Protein AF-A0A8H2XQ02-F1 (afdb_monomer_lite)

Secondary structure (DSSP, 8-state):
---HHHHHHHHHHHHTTT---EEEEEEPTTS-EEEEEE-TTS-HHHHHHHHHHHHTS-GGG-----S---------

pLDDT: mean 77.72, std 14.57, range [52.5, 92.69]

InterPro domains:
  IPR029071 Ubiquitin-like domain superfamily [SSF54236] (11-67)
  IPR039732 Ubiquitin-like modifier Hub1/Ubl5 [PTHR13042] (20-70)

Organism: NCBI:txid456999

Foldseek 3Di:
DPDPVVVVVVVVVVVVVPQPWDWDWDADPVRDIDIFTDGPPDDPLVVLVRSCVVVVDDSVPDDDDPDDDPDPDDDD

Sequence (76 aa):
MVTYAEFAQTAQLAATIVMPLIEVIANDRLGRKVRVKCSPDDTVGDLKKLIAAQTGTDPSKIQLKKWQVITYRFRN

Radius of gyration: 19.8 Å; chains: 1; bounding box: 27×70×48 Å

Structure (mmCIF, N/CA/C/O backbone):
data_AF-A0A8H2XQ02-F1
#
_entry.id   AF-A0A8H2XQ02-F1
#
loop_
_atom_site.group_PDB
_atom_site.id
_atom_site.type_symbol
_atom_site.label_atom_id
_atom_site.label_alt_id
_atom_site.label_comp_id
_atom_site.label_asym_id
_atom_site.label_entity_id
_atom_site.label_seq_id
_atom_site.pdbx_PDB_ins_code
_atom_site.Cartn_x
_atom_site.Cartn_y
_atom_site.Cartn_z
_atom_site.occupancy
_atom_site.B_iso_or_equiv
_atom_site.auth_seq_id
_atom_site.auth_comp_id
_atom_site.auth_asym_id
_atom_site.auth_atom_id
_atom_site.pdbx_PDB_model_num
ATOM 1 N N . MET A 1 1 ? 14.741 -31.477 -32.144 1.00 56.78 1 MET A N 1
ATOM 2 C CA . MET A 1 1 ? 14.466 -30.059 -32.452 1.00 56.78 1 MET A CA 1
ATOM 3 C C . MET A 1 1 ? 13.837 -29.439 -31.214 1.00 56.78 1 MET A C 1
ATOM 5 O O . MET A 1 1 ? 12.621 -29.386 -31.122 1.00 56.78 1 MET A O 1
ATOM 9 N N . VAL A 1 2 ? 14.648 -29.090 -30.212 1.00 52.50 2 VAL A N 1
ATOM 10 C CA . VAL A 1 2 ? 14.152 -28.379 -29.022 1.00 52.50 2 VAL A CA 1
ATOM 11 C C . VAL A 1 2 ? 13.935 -26.935 -29.459 1.00 52.50 2 VAL A C 1
ATOM 13 O O . VAL A 1 2 ? 14.849 -26.297 -29.979 1.00 52.50 2 VAL A O 1
ATOM 16 N N . THR A 1 3 ? 12.688 -26.492 -29.425 1.00 59.62 3 THR A N 1
ATOM 17 C CA . THR A 1 3 ? 12.233 -25.258 -30.063 1.00 59.62 3 THR A CA 1
ATOM 18 C C . THR A 1 3 ? 12.743 -24.025 -29.317 1.00 59.62 3 THR A C 1
ATOM 20 O O . THR A 1 3 ? 12.665 -23.976 -28.094 1.00 59.62 3 THR A O 1
ATOM 23 N N . TYR A 1 4 ? 13.182 -22.990 -30.046 1.00 58.41 4 TYR A N 1
ATOM 24 C CA . TYR A 1 4 ? 13.641 -21.688 -29.520 1.00 58.41 4 TYR A CA 1
ATOM 25 C C . TYR A 1 4 ? 12.678 -20.999 -28.524 1.00 58.41 4 TYR A C 1
ATOM 27 O O . TYR A 1 4 ? 13.077 -20.069 -27.828 1.00 58.41 4 TYR A O 1
ATOM 35 N N . ALA A 1 5 ? 11.424 -21.450 -28.433 1.00 60.06 5 ALA A N 1
ATOM 36 C CA . ALA A 1 5 ? 10.427 -20.951 -27.491 1.00 60.06 5 ALA A CA 1
ATOM 37 C C . ALA A 1 5 ? 10.771 -21.235 -26.012 1.00 60.06 5 ALA A C 1
ATOM 39 O O . ALA A 1 5 ? 10.547 -20.375 -25.163 1.00 60.06 5 ALA A O 1
ATOM 40 N N . GLU A 1 6 ? 11.360 -22.393 -25.694 1.00 58.06 6 GLU A N 1
ATOM 41 C CA . GLU A 1 6 ? 11.654 -22.779 -24.300 1.00 58.06 6 GLU A CA 1
ATOM 42 C C . GLU A 1 6 ? 12.873 -22.028 -23.733 1.00 58.06 6 GLU A C 1
ATOM 44 O O . GLU A 1 6 ? 12.918 -21.711 -22.545 1.00 58.06 6 GLU A O 1
ATOM 49 N N . PHE A 1 7 ? 13.834 -21.658 -24.589 1.00 55.09 7 PHE A N 1
ATOM 50 C CA . PHE A 1 7 ? 14.992 -20.837 -24.203 1.00 55.09 7 PHE A CA 1
ATOM 51 C C . PHE A 1 7 ? 14.634 -19.353 -23.991 1.00 55.09 7 PHE A C 1
ATOM 53 O O . PHE A 1 7 ? 15.311 -18.662 -23.234 1.00 55.09 7 PHE A O 1
ATOM 60 N N . ALA A 1 8 ? 13.568 -18.851 -24.625 1.00 59.25 8 ALA A N 1
ATOM 61 C CA . ALA A 1 8 ? 13.079 -17.489 -24.392 1.00 59.25 8 ALA A CA 1
ATOM 62 C C . ALA A 1 8 ? 12.391 -17.355 -23.021 1.00 59.25 8 ALA A C 1
ATOM 64 O O . ALA A 1 8 ? 12.586 -16.370 -22.310 1.00 59.25 8 ALA A O 1
ATOM 65 N N . GLN A 1 9 ? 11.643 -18.380 -22.602 1.00 59.97 9 GLN A N 1
ATOM 66 C CA . GLN A 1 9 ? 10.900 -18.363 -21.338 1.00 59.97 9 GLN A CA 1
ATOM 67 C C . GLN A 1 9 ? 11.800 -18.307 -20.098 1.00 59.97 9 GLN A C 1
ATOM 69 O O . GLN A 1 9 ? 11.452 -17.635 -19.127 1.00 59.97 9 GLN A O 1
ATOM 74 N N . THR A 1 10 ? 12.984 -18.925 -20.132 1.00 54.78 10 THR A N 1
ATOM 75 C CA . THR A 1 10 ? 13.960 -18.826 -19.033 1.00 54.78 10 THR A CA 1
ATOM 76 C C . THR A 1 10 ? 14.646 -17.455 -18.970 1.00 54.78 10 THR A C 1
ATOM 78 O O . THR A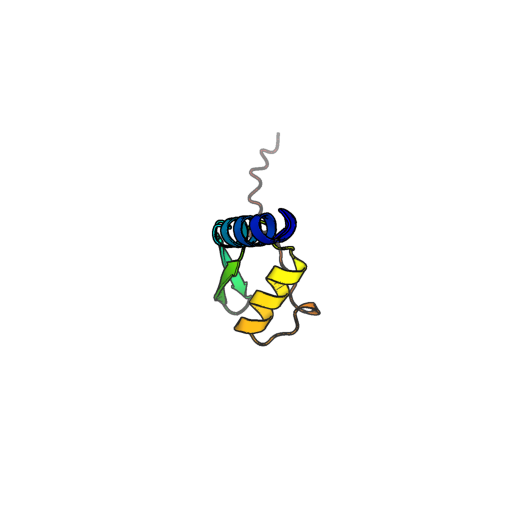 1 10 ? 14.971 -16.991 -17.877 1.00 54.78 10 THR A O 1
ATOM 81 N N . ALA A 1 11 ? 14.790 -16.753 -20.101 1.00 55.44 11 ALA A N 1
ATOM 82 C CA . ALA A 1 11 ? 15.327 -15.390 -20.153 1.00 55.44 11 ALA A CA 1
ATOM 83 C C . ALA A 1 11 ? 14.332 -14.335 -19.629 1.00 55.44 11 ALA A C 1
ATOM 85 O O . ALA A 1 11 ? 14.726 -13.425 -18.897 1.00 55.44 11 ALA A O 1
ATOM 86 N N . GLN A 1 12 ? 13.033 -14.477 -19.925 1.00 55.94 12 GLN A N 1
ATOM 87 C CA . GLN A 1 12 ? 11.996 -13.605 -19.354 1.00 55.94 12 GLN A CA 1
ATOM 88 C C . GLN A 1 12 ? 11.848 -13.775 -17.828 1.00 55.94 12 GLN A C 1
ATOM 90 O O . GLN A 1 12 ? 11.544 -12.806 -17.125 1.00 55.94 12 GLN A O 1
ATOM 95 N N . LEU A 1 13 ? 12.112 -14.973 -17.291 1.00 55.38 13 LEU A N 1
ATOM 96 C CA . LEU A 1 13 ? 12.050 -15.229 -15.849 1.00 55.38 13 LEU A CA 1
ATOM 97 C C . LEU A 1 13 ? 13.142 -14.462 -15.076 1.00 55.38 13 LEU A C 1
ATOM 99 O O . LEU A 1 13 ? 12.880 -13.971 -13.981 1.00 55.38 13 LEU A O 1
ATOM 103 N N . ALA A 1 14 ? 14.332 -14.284 -15.666 1.00 52.56 14 ALA A N 1
ATOM 104 C CA . ALA A 1 14 ? 15.437 -13.517 -15.079 1.00 52.56 14 ALA A CA 1
ATOM 105 C C . ALA A 1 14 ? 15.184 -11.996 -15.064 1.00 52.56 14 ALA A C 1
ATOM 107 O O . ALA A 1 14 ? 15.601 -11.307 -14.132 1.00 52.56 14 ALA A O 1
ATOM 108 N N . ALA A 1 15 ? 14.445 -11.474 -16.048 1.00 53.62 15 ALA A N 1
ATOM 109 C CA . ALA A 1 15 ? 14.050 -10.063 -16.102 1.00 53.62 15 ALA A CA 1
ATOM 110 C C . ALA A 1 15 ? 12.977 -9.689 -15.059 1.00 53.62 15 ALA A C 1
ATOM 112 O O . ALA A 1 15 ? 12.821 -8.519 -14.724 1.00 53.62 15 ALA A O 1
ATOM 113 N N . THR A 1 16 ? 12.266 -10.673 -14.500 1.00 55.44 16 THR A N 1
ATOM 114 C CA . THR A 1 16 ? 11.238 -10.444 -13.467 1.00 55.44 16 THR A CA 1
ATOM 115 C C . THR A 1 16 ? 11.850 -10.218 -12.074 1.00 55.44 16 THR A C 1
ATOM 117 O O . THR A 1 16 ? 11.236 -9.603 -11.208 1.00 55.44 16 THR A O 1
ATOM 120 N N . ILE A 1 17 ? 13.082 -10.682 -11.839 1.00 57.25 17 ILE A N 1
ATOM 121 C CA . ILE A 1 17 ? 13.681 -10.744 -10.494 1.00 57.25 17 ILE A CA 1
ATOM 122 C C . ILE A 1 17 ? 14.293 -9.401 -10.055 1.00 57.25 17 ILE A C 1
ATOM 124 O O . ILE A 1 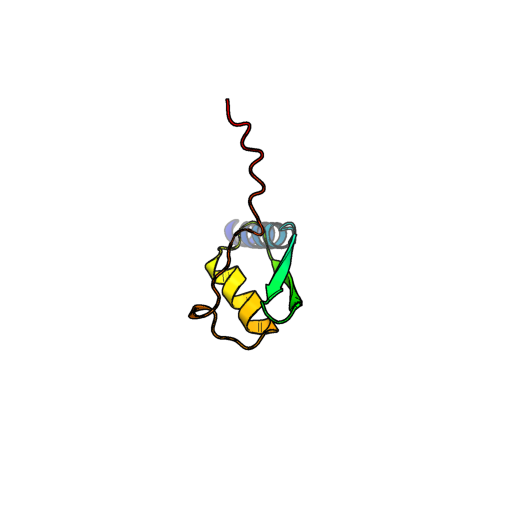17 ? 14.564 -9.202 -8.874 1.00 57.25 17 ILE A O 1
ATOM 128 N N . VAL A 1 18 ? 14.494 -8.463 -10.987 1.00 56.12 18 VAL A N 1
ATOM 129 C CA . VAL A 1 18 ? 15.138 -7.166 -10.717 1.00 56.12 18 VAL A CA 1
ATOM 130 C C . VAL A 1 18 ? 14.166 -6.011 -10.956 1.00 56.12 18 VAL A C 1
ATOM 132 O O . VAL A 1 18 ? 14.506 -5.002 -11.567 1.00 56.12 18 VAL A O 1
ATOM 135 N N . MET A 1 19 ? 12.929 -6.146 -10.476 1.00 61.34 19 MET A N 1
ATOM 136 C CA . MET A 1 19 ? 12.076 -4.972 -10.308 1.00 61.34 19 MET A CA 1
ATOM 137 C C . MET A 1 19 ? 12.601 -4.160 -9.115 1.00 61.34 19 MET A C 1
ATOM 139 O O . MET A 1 19 ? 12.807 -4.732 -8.039 1.00 61.34 19 MET A O 1
ATOM 143 N N . PRO A 1 20 ? 12.874 -2.852 -9.268 1.00 70.81 20 PRO A N 1
ATOM 144 C CA . PRO A 1 20 ? 13.393 -2.038 -8.176 1.00 70.81 20 PRO A CA 1
ATOM 145 C C . PRO A 1 20 ? 12.356 -1.974 -7.049 1.00 70.81 20 PRO A C 1
ATOM 147 O O . PRO A 1 20 ? 11.311 -1.355 -7.184 1.00 70.81 20 PRO A O 1
ATOM 150 N N . LEU A 1 21 ? 12.633 -2.642 -5.930 1.00 82.50 21 LEU A N 1
ATOM 151 C CA . LEU A 1 21 ? 11.714 -2.730 -4.799 1.00 82.50 21 LEU A CA 1
ATOM 152 C C . LEU A 1 21 ? 11.738 -1.418 -4.009 1.00 82.50 21 LEU A C 1
ATOM 154 O O . LEU A 1 21 ? 12.744 -1.078 -3.383 1.00 82.50 21 LEU A O 1
ATOM 158 N N . ILE A 1 22 ? 10.629 -0.688 -4.024 1.00 89.12 22 ILE A N 1
ATOM 159 C CA . ILE A 1 22 ? 10.477 0.562 -3.282 1.00 89.12 22 ILE A CA 1
ATOM 160 C C . ILE A 1 22 ? 9.867 0.300 -1.906 1.00 89.12 22 ILE A C 1
ATOM 162 O O . ILE A 1 22 ? 9.064 -0.615 -1.713 1.00 89.12 22 ILE A O 1
ATOM 166 N N . GLU A 1 23 ? 10.247 1.122 -0.930 1.00 89.56 23 GLU A N 1
ATOM 167 C CA . GLU A 1 23 ? 9.632 1.121 0.392 1.00 89.56 23 GLU A CA 1
ATOM 168 C C . GLU A 1 23 ? 8.642 2.279 0.516 1.00 89.56 23 GLU A C 1
ATOM 170 O O . GLU A 1 23 ? 9.002 3.451 0.406 1.00 89.56 23 GLU A O 1
ATOM 175 N N . VAL A 1 24 ? 7.385 1.942 0.787 1.00 89.31 24 VAL A N 1
ATOM 176 C CA . VAL A 1 24 ? 6.296 2.891 1.000 1.00 89.31 24 VAL A CA 1
ATOM 177 C C . VAL A 1 24 ? 5.910 2.892 2.471 1.00 89.31 24 VAL A C 1
ATOM 179 O O . VAL A 1 24 ? 5.656 1.850 3.078 1.00 89.31 24 VAL A O 1
ATOM 182 N N . ILE A 1 25 ? 5.833 4.090 3.047 1.00 90.62 25 ILE A N 1
ATOM 183 C CA . ILE A 1 25 ? 5.392 4.298 4.425 1.00 90.62 25 ILE A CA 1
ATOM 184 C C . ILE A 1 25 ? 3.951 4.807 4.398 1.00 90.62 25 ILE A C 1
ATOM 186 O O . ILE A 1 25 ? 3.681 5.914 3.932 1.00 90.62 25 ILE A O 1
ATOM 190 N N . ALA A 1 26 ? 3.027 4.009 4.925 1.00 89.81 26 ALA A N 1
ATOM 191 C CA . ALA A 1 26 ? 1.634 4.387 5.112 1.00 89.81 26 ALA A CA 1
ATOM 192 C C . ALA A 1 26 ? 1.399 4.788 6.575 1.00 89.81 26 ALA A C 1
ATOM 194 O O . ALA A 1 26 ? 1.620 4.000 7.496 1.00 89.81 26 ALA A O 1
ATOM 195 N N . ASN A 1 27 ? 0.957 6.028 6.790 1.00 89.31 27 ASN A N 1
ATOM 196 C CA . ASN A 1 27 ? 0.608 6.531 8.117 1.00 89.31 27 ASN A CA 1
ATOM 197 C C . ASN A 1 27 ? -0.887 6.330 8.370 1.00 89.31 27 ASN A C 1
ATOM 199 O O . ASN A 1 27 ? -1.714 6.774 7.571 1.00 89.31 27 ASN A O 1
ATOM 203 N N . ASP A 1 28 ? -1.224 5.716 9.497 1.00 86.06 28 ASP A N 1
ATOM 204 C CA . ASP A 1 28 ? -2.597 5.612 9.977 1.00 86.06 28 ASP A CA 1
ATOM 205 C C . ASP A 1 28 ? -2.959 6.785 10.909 1.00 86.06 28 ASP A C 1
ATOM 207 O O . ASP A 1 28 ? -2.096 7.451 11.486 1.00 86.06 28 ASP A O 1
ATOM 211 N N . ARG A 1 29 ? -4.261 7.029 11.093 1.00 83.19 29 ARG A N 1
ATOM 212 C CA . ARG A 1 29 ? -4.807 8.084 11.963 1.00 83.19 29 ARG A CA 1
ATOM 213 C C . ARG A 1 29 ? -4.478 7.868 13.435 1.00 83.19 29 ARG A C 1
ATOM 215 O O . ARG A 1 29 ? -4.396 8.833 14.185 1.00 83.19 29 ARG A O 1
ATOM 222 N N . LEU A 1 30 ? -4.275 6.615 13.833 1.00 83.94 30 LEU A N 1
ATOM 223 C CA . LEU A 1 30 ? -3.908 6.228 15.195 1.00 83.94 30 LEU A CA 1
ATOM 224 C C . LEU A 1 30 ? -2.396 6.363 15.464 1.00 83.94 30 LEU A C 1
ATOM 226 O O . LEU A 1 30 ? -1.914 5.919 16.500 1.00 83.94 30 LEU A O 1
ATOM 230 N N . GLY A 1 31 ? -1.628 6.937 14.527 1.00 82.56 31 GLY A N 1
ATOM 231 C CA . GLY A 1 31 ? -0.183 7.141 14.666 1.00 82.56 31 GLY A CA 1
ATOM 232 C C . GLY A 1 31 ? 0.667 5.904 14.358 1.00 82.56 31 GLY A C 1
ATOM 233 O O . GLY A 1 31 ? 1.896 5.973 14.415 1.00 82.56 31 GLY A O 1
ATOM 234 N N . ARG A 1 32 ? 0.045 4.778 13.986 1.00 86.81 32 ARG A N 1
ATOM 235 C CA . ARG A 1 32 ? 0.753 3.586 13.505 1.00 86.81 32 ARG A CA 1
ATOM 236 C C . ARG A 1 32 ? 1.328 3.853 12.111 1.00 86.81 32 ARG A C 1
ATOM 238 O O . ARG A 1 32 ? 0.629 4.346 11.228 1.00 86.81 32 ARG A O 1
ATOM 245 N N . LYS A 1 33 ? 2.600 3.500 11.909 1.00 90.12 33 LYS A N 1
ATOM 246 C CA . LYS A 1 33 ? 3.280 3.574 10.609 1.00 90.12 33 LYS A CA 1
ATOM 247 C C . LYS A 1 33 ? 3.505 2.171 10.069 1.00 90.12 33 LYS A C 1
ATOM 249 O O . LYS A 1 33 ? 4.157 1.360 10.720 1.00 90.12 33 LYS A O 1
ATOM 254 N N . VAL A 1 34 ? 2.967 1.905 8.889 1.00 89.75 34 VAL A N 1
ATOM 255 C CA . VAL A 1 34 ? 3.074 0.622 8.194 1.00 89.75 34 VAL A CA 1
ATOM 256 C C . VAL A 1 34 ? 4.104 0.783 7.079 1.00 89.75 34 VAL A C 1
ATOM 258 O O . VAL A 1 34 ? 4.017 1.724 6.292 1.00 89.75 34 VAL A O 1
ATOM 261 N N . ARG A 1 35 ? 5.108 -0.096 7.044 1.00 90.50 35 ARG A N 1
ATOM 262 C CA . ARG A 1 35 ? 6.188 -0.076 6.049 1.00 90.50 35 ARG A CA 1
ATOM 263 C C . ARG A 1 35 ? 5.979 -1.239 5.085 1.00 90.50 35 ARG A C 1
ATOM 265 O O . ARG A 1 35 ? 6.092 -2.401 5.472 1.00 90.50 35 ARG A O 1
ATOM 272 N N . VAL A 1 36 ? 5.660 -0.921 3.838 1.00 90.25 36 VAL A N 1
ATOM 273 C CA . VAL A 1 36 ? 5.350 -1.902 2.796 1.00 90.25 36 VAL A CA 1
ATOM 274 C C . VAL A 1 36 ? 6.415 -1.833 1.715 1.00 90.25 36 VAL A C 1
ATOM 276 O O . VAL A 1 36 ? 6.786 -0.750 1.276 1.00 90.25 36 VAL A O 1
ATOM 279 N N . LYS A 1 37 ? 6.898 -2.996 1.282 1.00 89.38 37 LYS A N 1
ATOM 280 C CA . LYS A 1 37 ? 7.761 -3.117 0.107 1.00 89.38 37 LYS A CA 1
ATOM 281 C C . LYS A 1 37 ? 6.886 -3.443 -1.100 1.00 89.38 37 LYS A C 1
ATOM 283 O O . LYS A 1 37 ? 6.126 -4.406 -1.030 1.00 89.38 37 LYS A O 1
ATOM 288 N N . CYS A 1 38 ? 6.972 -2.653 -2.162 1.00 88.44 38 CYS A N 1
ATOM 289 C CA . CYS A 1 38 ? 6.210 -2.858 -3.397 1.00 88.44 38 CYS A CA 1
ATOM 290 C C . CYS A 1 38 ? 7.061 -2.539 -4.630 1.00 88.44 38 CYS A C 1
ATOM 292 O O . CYS A 1 38 ? 8.102 -1.889 -4.520 1.00 88.44 38 CYS A O 1
ATOM 294 N N . SER A 1 39 ? 6.640 -3.016 -5.796 1.00 87.88 39 SER A N 1
ATOM 295 C CA . SER A 1 39 ? 7.223 -2.618 -7.078 1.00 87.88 39 SER A CA 1
ATOM 296 C C . SER A 1 39 ? 6.683 -1.237 -7.485 1.00 87.88 39 SER A C 1
ATOM 298 O O . SER A 1 39 ? 5.544 -0.911 -7.141 1.00 87.88 39 SER A O 1
ATOM 300 N N . PRO A 1 40 ? 7.442 -0.391 -8.208 1.00 85.12 40 PRO A N 1
ATOM 301 C CA . PRO A 1 40 ? 6.913 0.851 -8.774 1.00 85.12 40 PRO A CA 1
ATOM 302 C C . PRO A 1 40 ? 5.852 0.617 -9.855 1.00 85.12 40 PRO A C 1
ATOM 304 O O . PRO A 1 40 ? 5.080 1.532 -10.131 1.00 85.12 40 PRO A O 1
ATOM 307 N N . ASP A 1 41 ? 5.806 -0.581 -10.443 1.00 86.50 41 ASP A N 1
ATOM 308 C CA . ASP A 1 41 ? 4.834 -0.950 -11.477 1.00 86.50 41 ASP A CA 1
ATOM 309 C C . ASP A 1 41 ? 3.493 -1.430 -10.886 1.00 86.50 41 ASP A C 1
ATOM 311 O O . ASP A 1 41 ? 2.515 -1.607 -11.616 1.00 86.50 41 ASP A O 1
ATOM 315 N N . ASP A 1 42 ? 3.425 -1.635 -9.564 1.00 86.44 42 ASP A N 1
ATOM 316 C CA . ASP A 1 42 ? 2.213 -2.097 -8.888 1.00 86.44 42 ASP A CA 1
ATOM 317 C C . ASP A 1 42 ? 1.114 -1.026 -8.913 1.00 86.44 42 ASP A C 1
ATOM 319 O O . ASP A 1 42 ? 1.340 0.172 -8.713 1.00 86.44 42 ASP A O 1
ATOM 323 N N . THR A 1 43 ? -0.134 -1.464 -9.089 1.00 90.69 43 THR A N 1
ATOM 324 C CA . THR A 1 43 ? -1.271 -0.543 -9.062 1.00 90.69 43 THR A CA 1
ATOM 325 C C . THR A 1 43 ? -1.597 -0.093 -7.635 1.00 90.69 43 THR A C 1
ATOM 327 O O . THR A 1 43 ? -1.331 -0.778 -6.644 1.00 90.69 43 THR A O 1
ATOM 330 N N . VAL A 1 44 ? -2.300 1.039 -7.504 1.00 89.69 44 VAL A N 1
ATOM 331 C CA . VAL A 1 44 ? -2.806 1.511 -6.198 1.00 89.69 44 VAL A CA 1
ATOM 332 C C . VAL A 1 44 ? -3.722 0.472 -5.533 1.00 89.69 44 VAL A C 1
ATOM 334 O O . VAL A 1 44 ? -3.797 0.405 -4.305 1.00 89.69 44 VAL A O 1
ATOM 337 N N . GLY A 1 45 ? -4.421 -0.347 -6.326 1.00 91.38 45 GLY A N 1
ATOM 338 C CA . GLY A 1 45 ? -5.252 -1.438 -5.820 1.00 91.38 45 GLY A CA 1
ATOM 339 C C . GLY A 1 45 ? -4.430 -2.519 -5.122 1.00 91.38 45 GLY A C 1
ATOM 340 O O . GLY A 1 45 ? -4.818 -2.983 -4.050 1.00 91.38 45 GLY A O 1
ATOM 341 N N . ASP A 1 46 ? -3.275 -2.871 -5.678 1.00 91.38 46 ASP A N 1
ATOM 342 C CA . ASP A 1 46 ? -2.387 -3.884 -5.107 1.00 91.38 46 ASP A CA 1
ATOM 343 C C . ASP A 1 46 ? -1.642 -3.349 -3.885 1.00 91.38 46 ASP A C 1
ATOM 345 O O . ASP A 1 46 ? -1.581 -4.028 -2.859 1.00 91.38 46 ASP A O 1
ATOM 349 N N . LEU A 1 47 ? -1.237 -2.075 -3.903 1.00 91.06 47 LEU A N 1
ATOM 350 C CA . LEU A 1 47 ? -0.694 -1.411 -2.716 1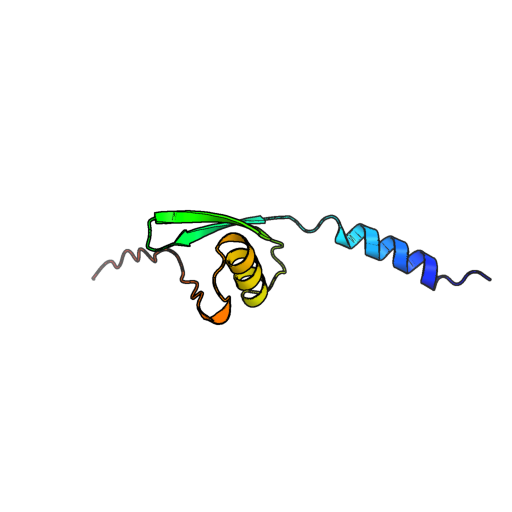.00 91.06 47 LEU A CA 1
ATOM 351 C C . LEU A 1 47 ? -1.679 -1.447 -1.535 1.00 91.06 47 LEU A C 1
ATOM 353 O O . LEU A 1 47 ? -1.287 -1.721 -0.400 1.00 91.06 47 LEU A O 1
ATOM 357 N N . LYS A 1 48 ? -2.978 -1.227 -1.784 1.00 92.69 48 LYS A N 1
ATOM 358 C CA . LYS A 1 48 ? -4.005 -1.353 -0.737 1.00 92.69 48 LYS A CA 1
ATOM 359 C C . LYS A 1 48 ? -4.107 -2.773 -0.192 1.00 92.69 48 LYS A C 1
ATOM 361 O O . LYS A 1 48 ? -4.289 -2.918 1.013 1.00 92.69 48 LYS A O 1
ATOM 366 N N . LYS A 1 49 ? -3.980 -3.804 -1.035 1.00 92.44 49 LYS A N 1
ATOM 367 C CA . LYS A 1 49 ? -3.979 -5.210 -0.591 1.00 92.44 49 LYS A CA 1
ATOM 368 C C . LYS A 1 49 ? -2.760 -5.524 0.275 1.00 92.44 49 LYS A C 1
ATOM 370 O O . LYS A 1 49 ? -2.899 -6.201 1.287 1.00 92.44 49 LYS A O 1
ATOM 375 N N . LEU A 1 50 ? -1.590 -4.991 -0.068 1.00 92.12 50 LEU A N 1
ATOM 376 C CA . LEU A 1 50 ? -0.373 -5.175 0.725 1.00 92.12 50 LEU A CA 1
ATOM 377 C C . LEU A 1 50 ? -0.477 -4.494 2.099 1.00 92.12 50 LEU A C 1
ATOM 379 O O . LEU A 1 50 ? -0.148 -5.096 3.121 1.00 92.12 50 LEU A O 1
ATOM 383 N N . ILE A 1 51 ? -1.001 -3.264 2.147 1.00 91.19 51 ILE A N 1
ATOM 384 C CA . ILE A 1 51 ? -1.256 -2.557 3.413 1.00 91.19 51 ILE A CA 1
ATOM 385 C C . ILE A 1 51 ? -2.325 -3.292 4.235 1.00 91.19 51 ILE A C 1
ATOM 387 O O . ILE A 1 51 ? -2.177 -3.431 5.451 1.00 91.19 51 ILE A O 1
ATOM 391 N N . ALA A 1 52 ? -3.379 -3.787 3.582 1.00 91.75 52 ALA A N 1
ATOM 392 C CA . ALA A 1 52 ? -4.429 -4.594 4.196 1.00 91.75 52 ALA A CA 1
ATOM 393 C C . ALA A 1 52 ? -3.873 -5.878 4.824 1.00 91.75 52 ALA A C 1
ATOM 395 O O . ALA A 1 52 ? -4.211 -6.180 5.964 1.00 91.75 52 ALA A O 1
ATOM 396 N N . ALA A 1 53 ? -2.971 -6.581 4.134 1.00 90.94 53 ALA A N 1
ATOM 397 C CA . ALA A 1 53 ? -2.343 -7.801 4.639 1.00 90.94 53 ALA A CA 1
ATOM 398 C C . ALA A 1 53 ? -1.525 -7.562 5.920 1.00 90.94 53 ALA A C 1
AT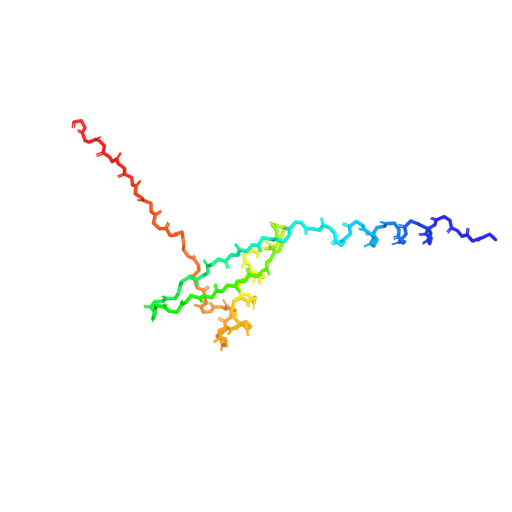OM 400 O O . ALA A 1 53 ? -1.522 -8.405 6.811 1.00 90.94 53 ALA A O 1
ATOM 401 N N . GLN A 1 54 ? -0.865 -6.406 6.041 1.00 89.00 54 GLN A N 1
ATOM 402 C CA . GLN A 1 54 ? -0.107 -6.053 7.248 1.00 89.00 54 GLN A CA 1
ATOM 403 C C . GLN A 1 54 ? -0.980 -5.474 8.371 1.00 89.00 54 GLN A C 1
ATOM 405 O O . GLN A 1 54 ? -0.697 -5.683 9.549 1.00 89.00 54 GLN A O 1
ATOM 410 N N . THR A 1 55 ? -2.017 -4.711 8.022 1.00 87.94 55 THR A N 1
ATOM 411 C CA . THR A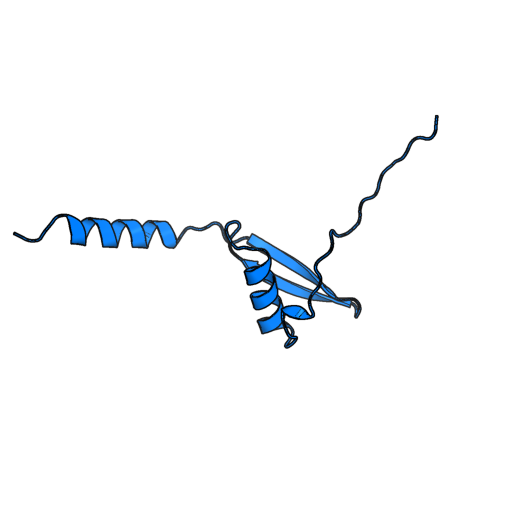 1 55 ? -2.851 -3.988 8.999 1.00 87.94 55 THR A CA 1
ATOM 412 C C . THR A 1 55 ? -4.034 -4.832 9.490 1.00 87.94 55 THR A C 1
ATOM 414 O O . THR A 1 55 ? -4.518 -4.607 10.596 1.00 87.94 55 THR A O 1
ATOM 417 N N . GLY A 1 56 ? -4.483 -5.814 8.702 1.00 89.38 56 GLY A N 1
ATOM 418 C CA . GLY A 1 56 ? -5.651 -6.654 8.990 1.00 89.38 56 GLY A CA 1
ATOM 419 C C . GLY A 1 56 ? -6.997 -6.020 8.615 1.00 89.38 56 GLY A C 1
ATOM 420 O O . GLY A 1 56 ? -8.034 -6.444 9.116 1.00 89.38 56 GLY A O 1
ATOM 421 N N . THR A 1 57 ? -7.002 -4.993 7.763 1.00 88.00 57 THR A N 1
ATOM 422 C CA . THR A 1 57 ? -8.209 -4.239 7.376 1.00 88.00 57 THR A CA 1
ATOM 423 C C . THR A 1 57 ? -8.583 -4.522 5.927 1.00 88.00 57 THR A C 1
ATOM 425 O O . THR A 1 57 ? -7.698 -4.658 5.092 1.00 88.00 57 THR A O 1
ATOM 428 N N . ASP A 1 58 ? -9.873 -4.522 5.582 1.00 92.19 58 ASP A N 1
ATOM 429 C CA . ASP A 1 58 ? -10.290 -4.689 4.184 1.00 92.19 58 ASP A CA 1
ATOM 430 C C . ASP A 1 58 ? -9.695 -3.604 3.262 1.00 92.19 58 ASP A C 1
ATOM 432 O O . ASP A 1 58 ? -9.814 -2.409 3.566 1.00 92.19 58 ASP A O 1
ATOM 436 N N . PRO A 1 59 ? -9.157 -3.967 2.081 1.00 90.25 59 PRO A N 1
ATOM 437 C CA . PRO A 1 59 ? -8.541 -3.014 1.154 1.00 90.25 59 PRO A CA 1
ATOM 438 C C . PRO A 1 59 ? -9.535 -1.965 0.633 1.00 90.25 59 PRO A C 1
ATOM 440 O O . PRO A 1 59 ? -9.151 -0.826 0.360 1.00 90.25 59 PRO A O 1
ATOM 443 N N . SER A 1 60 ? -10.826 -2.302 0.559 1.00 92.31 60 SER A N 1
ATOM 444 C CA . SER A 1 60 ? -11.896 -1.380 0.153 1.00 92.31 60 SER A CA 1
ATOM 445 C C . SER A 1 60 ? -12.126 -0.240 1.151 1.00 92.31 60 SER A C 1
ATOM 447 O O . SER A 1 60 ? -12.580 0.833 0.760 1.00 92.31 60 SER A O 1
ATOM 449 N N . LYS A 1 61 ? -11.789 -0.441 2.433 1.00 90.25 61 LYS A N 1
ATOM 450 C CA . LYS A 1 61 ? -11.924 0.575 3.492 1.00 90.25 61 LYS A CA 1
ATOM 451 C C . LYS A 1 61 ? -10.714 1.515 3.554 1.00 90.25 61 LYS A C 1
ATOM 453 O O . LYS A 1 61 ? -10.797 2.589 4.147 1.00 90.25 61 LYS A O 1
ATOM 458 N N . ILE A 1 62 ? -9.597 1.142 2.924 1.00 90.00 62 ILE A N 1
ATOM 459 C CA . ILE A 1 62 ? -8.357 1.922 2.933 1.00 90.00 62 ILE A CA 1
ATOM 460 C C . ILE A 1 62 ? -8.430 3.020 1.863 1.00 90.00 62 ILE A C 1
ATOM 462 O O . ILE A 1 62 ? -8.439 2.766 0.652 1.00 90.00 62 ILE A O 1
ATOM 466 N N . GLN A 1 63 ? -8.452 4.274 2.316 1.00 90.00 63 GLN A N 1
ATOM 467 C CA . GLN A 1 63 ? -8.367 5.460 1.464 1.00 90.00 63 GLN A CA 1
ATOM 468 C C . GLN A 1 63 ? -6.994 6.115 1.612 1.00 90.00 63 GLN A C 1
ATOM 470 O O . GLN A 1 63 ? -6.704 6.753 2.623 1.00 90.00 63 GLN A O 1
ATOM 475 N N . LEU A 1 64 ? -6.159 5.972 0.582 1.00 89.31 64 LEU A N 1
ATOM 476 C CA . LEU A 1 64 ? -4.860 6.636 0.504 1.00 89.31 64 LEU A CA 1
ATOM 477 C C . LEU A 1 64 ? -5.053 8.083 0.040 1.00 89.31 64 LEU A C 1
ATOM 479 O O . LEU A 1 64 ? -5.759 8.342 -0.934 1.00 89.31 64 LEU A O 1
ATOM 483 N N . LYS A 1 65 ? -4.423 9.025 0.742 1.00 87.25 65 LYS A N 1
ATOM 484 C CA . LYS A 1 65 ? -4.387 10.446 0.380 1.00 87.25 65 LYS A CA 1
ATOM 485 C C . LYS A 1 65 ? -2.942 10.912 0.331 1.00 87.25 65 LYS A C 1
ATOM 487 O O . LYS A 1 65 ? -2.106 10.420 1.086 1.00 87.25 65 LYS A O 1
ATOM 492 N N . LYS A 1 66 ? -2.664 11.895 -0.527 1.00 84.44 66 LYS A N 1
ATOM 493 C CA . LYS A 1 66 ? -1.366 12.570 -0.540 1.00 84.44 66 LYS A CA 1
ATOM 494 C C . LYS A 1 66 ? -1.097 13.165 0.844 1.00 84.44 66 LYS A C 1
ATOM 496 O O . LYS A 1 66 ? -1.920 13.911 1.377 1.00 84.44 66 LYS A O 1
ATOM 501 N N . TRP A 1 67 ? 0.058 12.834 1.410 1.00 76.12 67 TRP A N 1
ATOM 502 C CA . TRP A 1 67 ? 0.550 13.438 2.639 1.00 76.12 67 TRP A CA 1
ATOM 503 C C . TRP A 1 67 ? 0.942 14.895 2.355 1.00 76.12 67 TRP A C 1
ATOM 505 O O . TRP A 1 67 ? 1.997 15.141 1.789 1.00 76.12 67 TRP A O 1
ATOM 515 N N . GLN A 1 68 ? 0.046 15.819 2.718 1.00 70.12 68 GLN A N 1
ATOM 516 C CA . GLN A 1 68 ? 0.165 17.287 2.723 1.00 70.12 68 GLN A CA 1
ATOM 517 C C . GLN A 1 68 ? 0.579 17.974 1.398 1.00 70.12 68 G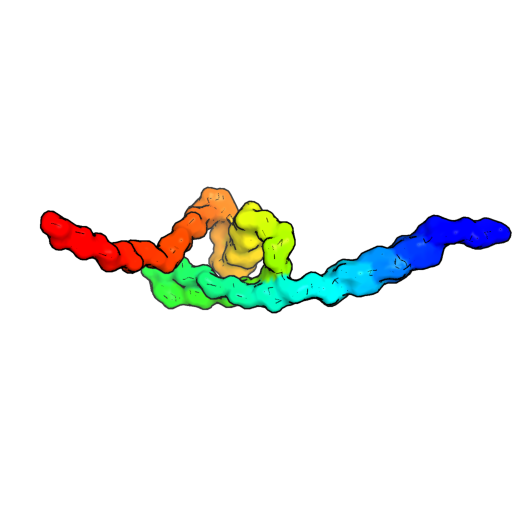LN A C 1
ATOM 519 O O . GLN A 1 68 ? 1.518 17.599 0.703 1.00 70.12 68 GLN A O 1
ATOM 524 N N . VAL A 1 69 ? -0.120 19.062 1.060 1.00 62.97 69 VAL A N 1
ATOM 525 C CA . VAL A 1 69 ? 0.290 20.008 0.010 1.00 62.97 69 VAL A CA 1
ATOM 526 C C . VAL A 1 69 ? 0.479 21.360 0.685 1.00 62.97 69 VAL A C 1
ATOM 528 O O . VAL A 1 69 ? -0.468 22.135 0.801 1.00 62.97 69 VAL A O 1
ATOM 531 N N . ILE A 1 70 ? 1.686 21.639 1.178 1.00 64.44 70 ILE A N 1
ATOM 532 C CA . ILE A 1 70 ? 2.039 22.995 1.613 1.00 64.44 70 ILE A CA 1
ATOM 533 C C . ILE A 1 70 ? 2.141 23.835 0.340 1.00 64.44 70 ILE A C 1
ATOM 535 O O . ILE A 1 70 ? 3.122 23.762 -0.394 1.00 64.44 70 ILE A O 1
ATOM 539 N N . THR A 1 71 ? 1.083 24.583 0.039 1.00 67.44 71 THR A N 1
ATOM 540 C CA . THR A 1 71 ? 1.116 25.601 -1.011 1.00 67.44 71 THR A CA 1
ATOM 541 C C . THR A 1 71 ? 1.488 26.913 -0.341 1.00 67.44 71 THR A C 1
ATOM 543 O O . THR A 1 71 ? 0.672 27.485 0.381 1.00 67.44 71 THR A O 1
ATOM 546 N N . TYR A 1 72 ? 2.703 27.408 -0.572 1.00 66.56 72 TYR A N 1
ATOM 547 C CA . TYR A 1 72 ? 3.013 28.808 -0.296 1.00 66.56 72 TYR A CA 1
ATOM 548 C C . TYR A 1 72 ? 2.244 29.653 -1.314 1.00 66.56 72 TYR A C 1
ATOM 550 O O . TYR A 1 72 ? 2.688 29.850 -2.441 1.00 66.56 72 TYR A O 1
ATOM 558 N N . ARG A 1 73 ? 1.037 30.093 -0.954 1.00 65.88 73 ARG A N 1
ATOM 559 C CA . ARG A 1 73 ? 0.272 31.032 -1.773 1.00 65.88 73 ARG A CA 1
ATOM 560 C C . ARG A 1 73 ? 0.699 32.440 -1.372 1.00 65.88 73 ARG A C 1
ATOM 562 O O . ARG A 1 73 ? 0.180 32.979 -0.399 1.00 65.88 73 ARG A O 1
ATOM 569 N N . PHE A 1 74 ? 1.644 33.023 -2.107 1.00 61.56 74 PHE A N 1
ATOM 570 C CA . PHE A 1 74 ? 1.851 34.468 -2.062 1.00 61.56 74 PHE A CA 1
ATOM 571 C C . PHE A 1 74 ? 0.559 35.125 -2.563 1.00 61.56 74 PHE A C 1
ATOM 573 O O . PHE A 1 74 ? 0.161 34.951 -3.715 1.00 61.56 74 PHE A O 1
ATOM 580 N N . ARG A 1 75 ? -0.170 35.772 -1.651 1.00 70.38 75 ARG A N 1
ATOM 581 C CA . ARG A 1 75 ? -1.263 36.681 -2.002 1.00 70.38 75 ARG A CA 1
ATOM 582 C C . ARG A 1 75 ? -0.600 37.950 -2.540 1.00 70.38 75 ARG A C 1
ATOM 584 O O . ARG A 1 75 ? 0.175 38.553 -1.803 1.00 70.38 75 ARG A O 1
ATOM 591 N N . ASN A 1 76 ? -0.875 38.277 -3.803 1.00 60.16 76 ASN A N 1
ATOM 592 C CA . ASN A 1 76 ? -0.662 39.625 -4.334 1.00 60.16 76 ASN A CA 1
ATOM 593 C C . ASN A 1 76 ? -1.627 40.605 -3.670 1.00 60.16 76 ASN A C 1
ATOM 595 O O . ASN A 1 76 ? -2.760 40.167 -3.348 1.00 60.16 76 ASN A O 1
#